Protein AF-A0A0F9AH04-F1 (afdb_monomer)

pLDDT: mean 91.29, std 9.92, range [40.44, 98.25]

Nearest PDB structures (foldseek):
  9in6-assembly1_Q  TM=4.263E-01  e=1.381E-02  Vibrio cholerae
  4f7d-assembly1_A  TM=3.937E-01  e=5.053E-01  Burkholderia thailandensis E264
  4b4d-assembly1_A-2  TM=3.552E-01  e=9.629E-01  Xanthomonas citri pv. citri str. 306
  5thx-assembly1_A  TM=3.634E-01  e=1.739E+00  Neisseria gonorrhoeae MIA_2011_03-10

Mean predicted aligned error: 5.16 Å

Foldseek 3Di:
DPPPDDLEDEDEDCVVVDDDPDDPDQFQRWYAYPVGDIDTQFDAAPDDDDPPFDKWFDDDDCQQFFFFFAAKDAWPDFKTKTFGAQDWDAKFQLAQWWKAKCDDPRHGPIFGFHIKHTGHHRGIIMTGTDPPDTDHHIGDGPGITMGGGHDTRYNMDGDPDDDDD

Sequence (165 aa):
MARRYPNRVYMDWPAPYETSREQRFPFGQVMELPNGSIYRYTRMGPTIGIGARLYQSEVPDAEFDTLVVATGAVAGDTQLIITNGTTAVTVNEFAEGQVVIETASGLGHVYPIKDNTIAASGAAITINLADGVTFQSVVTAGTHAATLTKNPWLDVIIAPAVATA

Organism: NCBI:txid412755

Structure (mmCIF, N/CA/C/O backbone):
data_AF-A0A0F9AH04-F1
#
_entry.id   AF-A0A0F9AH04-F1
#
loop_
_atom_site.group_PDB
_atom_site.id
_atom_site.type_symbol
_atom_site.label_atom_id
_atom_site.label_alt_id
_atom_site.label_comp_id
_atom_site.label_asym_id
_atom_site.label_entity_id
_atom_site.label_seq_id
_atom_site.pdbx_PDB_ins_code
_atom_site.Cartn_x
_atom_site.Cartn_y
_atom_site.Cartn_z
_atom_site.occupancy
_atom_site.B_iso_or_equiv
_atom_site.auth_seq_id
_atom_site.auth_comp_id
_atom_site.auth_asym_id
_atom_site.auth_atom_id
_atom_site.pdbx_PDB_model_num
ATOM 1 N N . MET A 1 1 ? 9.223 -15.325 10.626 1.00 40.44 1 MET A N 1
ATOM 2 C CA . MET A 1 1 ? 10.248 -14.258 10.611 1.00 40.44 1 MET A CA 1
ATOM 3 C C . MET A 1 1 ? 9.982 -13.404 9.384 1.00 40.44 1 MET A C 1
ATOM 5 O O . MET A 1 1 ? 10.030 -13.951 8.289 1.00 40.44 1 MET A O 1
ATOM 9 N N . ALA A 1 2 ? 9.617 -12.130 9.547 1.00 48.62 2 ALA A N 1
ATOM 10 C CA . ALA A 1 2 ? 9.360 -11.240 8.416 1.00 48.62 2 ALA A CA 1
ATOM 11 C C . ALA A 1 2 ? 10.652 -11.087 7.599 1.00 48.62 2 ALA A C 1
ATOM 13 O O . ALA A 1 2 ? 11.666 -10.607 8.113 1.00 48.62 2 ALA A O 1
ATOM 14 N N . ARG A 1 3 ? 10.649 -11.560 6.348 1.00 49.81 3 ARG A N 1
ATOM 15 C CA . ARG A 1 3 ? 11.784 -11.432 5.429 1.00 49.81 3 ARG A CA 1
ATOM 16 C C . ARG A 1 3 ? 11.905 -9.958 5.047 1.00 49.81 3 ARG A C 1
ATOM 18 O O . ARG A 1 3 ? 11.297 -9.512 4.082 1.00 49.81 3 ARG A O 1
ATOM 25 N N . ARG A 1 4 ? 12.648 -9.182 5.839 1.00 55.88 4 ARG A N 1
ATOM 26 C CA . ARG A 1 4 ? 12.952 -7.784 5.526 1.00 55.88 4 ARG A CA 1
ATOM 27 C C . ARG A 1 4 ? 13.889 -7.775 4.322 1.00 55.88 4 ARG A C 1
ATOM 29 O O . ARG A 1 4 ? 15.068 -8.103 4.448 1.00 55.88 4 ARG A O 1
ATOM 36 N N . TYR A 1 5 ? 13.348 -7.465 3.150 1.00 60.56 5 TYR A N 1
ATOM 37 C CA . TYR A 1 5 ? 14.166 -7.204 1.975 1.00 60.56 5 TYR A CA 1
ATOM 38 C C . TYR A 1 5 ? 15.072 -5.997 2.272 1.00 60.56 5 TYR A C 1
ATOM 40 O O . TYR A 1 5 ? 14.638 -5.063 2.958 1.00 60.56 5 TYR A O 1
ATOM 48 N N . PRO A 1 6 ? 16.347 -6.014 1.846 1.00 73.81 6 PRO A N 1
ATOM 49 C CA . PRO A 1 6 ? 17.205 -4.845 1.993 1.00 73.81 6 PRO A CA 1
ATOM 50 C C . PRO A 1 6 ? 16.545 -3.674 1.268 1.00 73.81 6 PRO A C 1
ATOM 52 O O . PRO A 1 6 ? 16.007 -3.869 0.191 1.00 73.81 6 PRO A O 1
ATOM 55 N N . ASN A 1 7 ? 16.607 -2.454 1.808 1.00 74.88 7 ASN A N 1
ATOM 56 C CA . ASN A 1 7 ? 15.963 -1.282 1.190 1.00 74.88 7 ASN A CA 1
ATOM 57 C C . ASN A 1 7 ? 16.448 -1.013 -0.255 1.00 74.88 7 ASN A C 1
ATOM 59 O O . ASN A 1 7 ? 15.772 -0.350 -1.038 1.00 74.88 7 ASN A O 1
ATOM 63 N N . ARG A 1 8 ? 17.619 -1.552 -0.622 1.00 89.06 8 ARG A N 1
ATOM 64 C CA . ARG A 1 8 ? 18.209 -1.478 -1.957 1.00 89.06 8 ARG A CA 1
ATOM 65 C C . ARG A 1 8 ? 18.753 -2.838 -2.394 1.00 89.06 8 ARG A C 1
ATOM 67 O O . ARG A 1 8 ? 19.404 -3.520 -1.606 1.00 89.06 8 ARG A O 1
ATOM 74 N N . VAL A 1 9 ? 18.508 -3.200 -3.649 1.00 91.44 9 VAL A N 1
ATOM 75 C CA . VAL A 1 9 ? 19.072 -4.381 -4.310 1.00 91.44 9 VAL A CA 1
ATOM 76 C C . VAL A 1 9 ? 19.997 -3.922 -5.434 1.00 91.44 9 VAL A C 1
ATOM 78 O O . VAL A 1 9 ? 19.667 -3.002 -6.175 1.00 91.44 9 VAL A O 1
ATOM 81 N N . TYR A 1 10 ? 21.153 -4.561 -5.559 1.00 92.75 10 TYR A N 1
ATOM 82 C CA . TYR A 1 10 ? 22.090 -4.317 -6.652 1.00 92.75 10 TYR A CA 1
ATOM 83 C C . TYR A 1 10 ? 21.886 -5.384 -7.724 1.00 92.75 10 TYR A C 1
ATOM 85 O O . TYR A 1 10 ? 21.878 -6.573 -7.401 1.00 92.75 10 TYR A O 1
ATOM 93 N N . MET A 1 11 ? 21.683 -4.971 -8.975 1.00 92.12 11 MET A N 1
ATOM 94 C CA . MET A 1 11 ? 21.435 -5.884 -10.097 1.00 92.12 11 MET A CA 1
ATOM 95 C C . MET A 1 11 ? 22.205 -5.462 -11.349 1.00 92.12 11 MET A C 1
ATOM 97 O O . MET A 1 11 ? 22.767 -4.372 -11.402 1.00 92.12 11 MET A O 1
ATOM 101 N N . ASP A 1 12 ? 22.230 -6.343 -12.348 1.00 92.56 12 ASP A N 1
ATOM 102 C CA . ASP A 1 12 ? 22.876 -6.106 -13.639 1.00 92.56 12 ASP A CA 1
ATOM 103 C C . ASP A 1 12 ? 21.875 -5.603 -14.701 1.00 92.56 12 ASP A C 1
ATOM 105 O O . ASP A 1 12 ? 20.657 -5.606 -14.507 1.00 92.56 12 ASP A O 1
ATOM 109 N N . TRP A 1 13 ? 22.395 -5.182 -15.850 1.00 87.12 13 TRP A N 1
ATOM 110 C CA . TRP A 1 13 ? 21.702 -4.436 -16.898 1.00 87.12 13 TRP A CA 1
ATOM 111 C C . TRP A 1 13 ? 20.385 -4.983 -17.471 1.00 87.12 13 TRP A C 1
ATOM 113 O O . TRP A 1 13 ? 19.574 -4.143 -17.865 1.00 87.12 13 TRP A O 1
ATOM 123 N N . PRO A 1 14 ? 20.099 -6.297 -17.568 1.00 92.75 14 PRO A N 1
ATOM 124 C CA . PRO A 1 14 ? 18.805 -6.724 -18.102 1.00 92.75 14 PRO A CA 1
ATOM 125 C C . PRO A 1 14 ? 17.660 -6.559 -17.091 1.00 92.75 14 PRO A C 1
ATOM 127 O O . PRO A 1 14 ? 16.507 -6.433 -17.500 1.00 92.75 14 PRO A O 1
ATOM 130 N N . ALA A 1 15 ? 17.965 -6.511 -15.790 1.00 91.25 15 ALA A N 1
ATOM 131 C CA . ALA A 1 15 ? 16.967 -6.589 -14.725 1.00 91.25 15 ALA A CA 1
ATOM 132 C C . ALA A 1 15 ? 15.870 -5.501 -14.766 1.00 91.25 15 ALA A C 1
ATOM 134 O O . ALA A 1 15 ? 14.706 -5.847 -14.562 1.00 91.25 15 ALA A O 1
ATOM 135 N N . PRO A 1 16 ? 16.155 -4.214 -15.068 1.00 90.44 16 PRO A N 1
ATOM 136 C CA . PRO A 1 16 ? 15.116 -3.179 -15.131 1.00 90.44 16 PRO A CA 1
ATOM 137 C C . PRO A 1 16 ? 14.096 -3.357 -16.254 1.00 90.44 16 PRO A C 1
ATOM 139 O O . PRO A 1 16 ? 13.050 -2.714 -16.224 1.00 90.44 16 PRO A O 1
ATOM 142 N N . TYR A 1 17 ? 14.401 -4.184 -17.254 1.00 89.94 17 TYR A N 1
ATOM 143 C CA . TYR A 1 17 ? 13.540 -4.405 -18.416 1.00 89.94 17 TYR A CA 1
ATOM 144 C C . TYR A 1 17 ? 12.684 -5.668 -18.280 1.00 89.94 17 TYR A C 1
ATOM 146 O O . TYR A 1 17 ? 11.891 -5.982 -19.169 1.00 89.94 17 TYR A O 1
ATOM 154 N N . GLU A 1 18 ? 12.828 -6.399 -17.175 1.00 91.25 18 GLU A N 1
ATOM 155 C CA . GLU A 1 18 ? 11.995 -7.554 -16.882 1.00 91.25 18 GLU A CA 1
ATOM 156 C C . GLU A 1 18 ? 10.606 -7.128 -16.402 1.00 91.25 18 GLU A C 1
ATOM 158 O O . GLU A 1 18 ? 10.442 -6.207 -15.604 1.00 91.25 18 GLU A O 1
ATOM 163 N N . THR A 1 19 ? 9.588 -7.862 -16.849 1.00 90.56 19 THR A N 1
ATOM 164 C CA . THR A 1 19 ? 8.220 -7.741 -16.341 1.00 90.56 19 THR A CA 1
ATOM 165 C C . THR A 1 19 ? 7.746 -9.096 -15.835 1.00 90.56 19 THR A C 1
ATOM 167 O O . THR A 1 19 ? 8.136 -10.148 -16.347 1.00 90.56 19 THR A O 1
ATOM 170 N N . SER A 1 20 ? 6.917 -9.091 -14.796 1.00 89.81 20 SER A N 1
ATOM 171 C CA . SER A 1 20 ? 6.352 -10.306 -14.213 1.00 89.81 20 SER A CA 1
ATOM 172 C C . SER A 1 20 ? 4.866 -10.128 -13.927 1.00 89.81 20 SER A C 1
ATOM 174 O O . SER A 1 20 ? 4.396 -9.022 -13.676 1.00 89.81 20 SER A O 1
ATOM 176 N N . ARG A 1 21 ? 4.117 -11.235 -13.974 1.00 88.31 21 ARG A N 1
ATOM 177 C CA . ARG A 1 21 ? 2.706 -11.264 -13.546 1.00 88.31 21 ARG A CA 1
ATOM 178 C C . ARG A 1 21 ? 2.573 -11.367 -12.030 1.00 88.31 21 ARG A C 1
ATOM 180 O O . ARG A 1 21 ? 1.580 -10.931 -11.465 1.00 88.31 21 ARG A O 1
ATOM 187 N N . GLU A 1 22 ? 3.579 -11.957 -11.399 1.00 90.69 22 GLU A N 1
ATOM 188 C CA . GLU A 1 22 ? 3.667 -12.136 -9.958 1.00 90.69 22 GLU A CA 1
ATOM 189 C C . GLU A 1 22 ? 4.594 -11.095 -9.348 1.00 90.69 22 GLU A C 1
ATOM 191 O O . GLU A 1 22 ? 5.602 -10.704 -9.951 1.00 90.69 22 GLU A O 1
ATOM 196 N N . GLN A 1 23 ? 4.259 -10.684 -8.132 1.00 91.31 23 GLN A N 1
ATOM 197 C CA . GLN A 1 23 ? 5.066 -9.757 -7.367 1.00 91.31 23 GLN A CA 1
ATOM 198 C C . GLN A 1 23 ? 6.372 -10.437 -6.932 1.00 91.31 23 GLN A C 1
ATOM 200 O O . GLN A 1 23 ? 6.355 -11.451 -6.237 1.00 91.31 23 GLN A O 1
ATOM 205 N N . ARG A 1 24 ? 7.517 -9.880 -7.339 1.00 90.75 24 ARG A N 1
ATOM 206 C CA . ARG A 1 24 ? 8.851 -10.413 -6.996 1.00 90.75 24 ARG A CA 1
ATOM 207 C C . ARG A 1 24 ? 9.514 -9.680 -5.833 1.00 90.75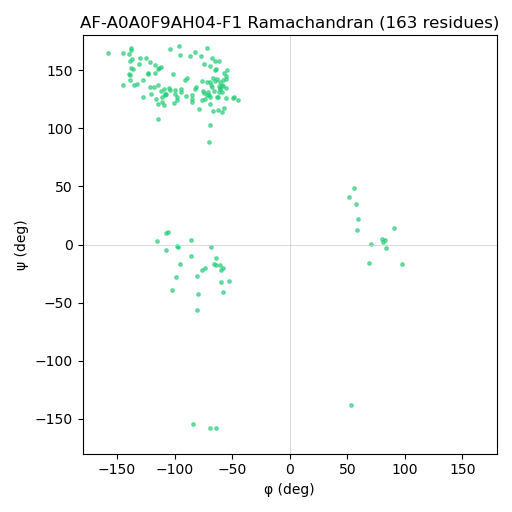 24 ARG A C 1
ATOM 209 O O . ARG A 1 24 ? 10.328 -10.266 -5.122 1.00 90.75 24 ARG A O 1
ATOM 216 N N . PHE A 1 25 ? 9.169 -8.410 -5.653 1.00 91.62 25 PHE A N 1
ATOM 217 C CA . PHE A 1 25 ? 9.733 -7.527 -4.639 1.00 91.62 25 PHE A CA 1
ATOM 218 C C . PHE A 1 25 ? 8.626 -6.671 -4.013 1.00 91.62 25 PHE A C 1
ATOM 220 O O . PHE A 1 25 ? 7.590 -6.472 -4.650 1.00 91.62 25 PHE A O 1
ATOM 227 N N . PRO A 1 26 ? 8.832 -6.135 -2.800 1.00 91.88 26 PRO A N 1
ATOM 228 C CA . PRO A 1 26 ? 7.952 -5.107 -2.257 1.00 91.88 26 PRO A CA 1
ATOM 229 C C . PRO A 1 26 ? 7.834 -3.911 -3.210 1.00 91.88 26 PRO A C 1
ATOM 231 O O . PRO A 1 26 ? 8.798 -3.535 -3.887 1.00 91.88 26 PRO A O 1
ATOM 234 N N . PHE A 1 27 ? 6.662 -3.300 -3.270 1.00 93.25 27 PHE A N 1
ATOM 235 C CA . PHE A 1 27 ? 6.419 -2.086 -4.030 1.00 93.25 27 PHE A CA 1
ATOM 236 C C . PHE A 1 27 ? 7.292 -0.941 -3.507 1.00 93.25 27 PHE A C 1
ATOM 238 O O . PHE A 1 27 ? 7.404 -0.684 -2.309 1.00 93.25 27 PHE A O 1
ATOM 245 N N . GLY A 1 28 ? 7.965 -0.257 -4.430 1.00 92.94 28 GLY A N 1
ATOM 246 C CA . GLY A 1 28 ? 8.913 0.809 -4.119 1.00 92.94 28 GLY A CA 1
ATOM 247 C C . GLY A 1 28 ? 10.324 0.342 -3.770 1.00 92.94 28 GLY A C 1
ATOM 248 O O . GLY A 1 28 ? 11.195 1.204 -3.603 1.00 92.94 28 GLY A O 1
ATOM 249 N N . GLN A 1 29 ? 10.575 -0.975 -3.711 1.00 93.56 29 GLN A N 1
ATOM 250 C CA . GLN A 1 29 ? 11.905 -1.557 -3.522 1.00 93.56 29 GLN A CA 1
ATOM 251 C C . GLN A 1 29 ? 12.904 -0.929 -4.499 1.00 93.56 29 GLN A C 1
ATOM 253 O O . GLN A 1 29 ? 12.677 -0.926 -5.710 1.00 93.56 29 GLN A O 1
ATOM 258 N N . VAL A 1 30 ? 14.012 -0.401 -3.972 1.00 95.06 30 VAL A N 1
ATOM 259 C CA . VAL A 1 30 ? 15.020 0.278 -4.790 1.00 95.06 30 VAL A CA 1
ATOM 260 C C . VAL A 1 30 ? 15.940 -0.747 -5.439 1.00 95.06 30 VAL A C 1
ATOM 262 O O . VAL A 1 30 ? 16.424 -1.658 -4.764 1.00 95.06 30 VAL A O 1
ATOM 265 N N . MET A 1 31 ? 16.220 -0.556 -6.723 1.00 94.62 31 MET A N 1
ATOM 266 C CA . MET A 1 31 ? 17.259 -1.256 -7.466 1.00 94.62 31 MET A CA 1
ATOM 267 C C . MET A 1 31 ? 18.304 -0.255 -7.962 1.00 94.62 31 MET A C 1
ATOM 269 O O . MET A 1 31 ? 17.945 0.800 -8.480 1.00 94.62 31 MET A O 1
ATOM 273 N N . GLU A 1 32 ? 19.583 -0.584 -7.814 1.00 95.62 32 GLU A N 1
ATOM 274 C CA . GLU A 1 32 ? 20.704 0.203 -8.335 1.00 95.62 32 GLU A CA 1
ATOM 275 C C . GLU A 1 32 ? 21.553 -0.639 -9.295 1.00 95.62 32 GLU A C 1
ATOM 277 O O . GLU A 1 32 ? 21.855 -1.802 -9.015 1.00 95.62 32 GLU A O 1
ATOM 282 N N . LEU A 1 33 ? 21.923 -0.038 -10.427 1.00 94.75 33 LEU A N 1
ATOM 283 C CA . LEU A 1 33 ? 22.814 -0.624 -11.430 1.00 94.75 33 LEU A CA 1
ATOM 284 C C . LEU A 1 33 ? 24.277 -0.180 -11.224 1.00 94.75 33 LEU A C 1
ATOM 286 O O . LEU A 1 33 ? 24.515 0.855 -10.599 1.00 94.75 33 LEU A O 1
ATOM 290 N N . PRO A 1 34 ? 25.274 -0.869 -11.821 1.00 93.56 34 PRO A N 1
ATOM 291 C CA . PRO A 1 34 ? 26.691 -0.499 -11.699 1.00 93.56 34 PRO A CA 1
ATOM 292 C C . PRO A 1 34 ? 27.036 0.909 -12.203 1.00 93.56 34 PRO A C 1
ATOM 294 O O . PRO A 1 34 ? 28.047 1.478 -11.806 1.00 93.56 34 PRO A O 1
ATOM 297 N N . ASN A 1 35 ? 26.207 1.482 -13.081 1.00 93.00 35 ASN A N 1
ATOM 298 C CA . ASN A 1 35 ? 26.358 2.852 -13.574 1.00 93.00 35 ASN A CA 1
ATOM 299 C C . ASN A 1 35 ? 25.706 3.912 -12.657 1.00 93.00 35 ASN A C 1
ATOM 301 O O . ASN A 1 35 ? 25.643 5.078 -13.040 1.00 93.00 35 ASN A O 1
ATOM 305 N N . GLY A 1 36 ? 25.164 3.512 -11.502 1.00 92.56 36 GLY A N 1
ATOM 306 C CA . GLY A 1 36 ? 24.469 4.383 -10.550 1.00 92.56 36 GLY A CA 1
ATOM 307 C C . GLY A 1 36 ? 23.013 4.705 -10.904 1.00 92.56 36 GLY A C 1
ATOM 308 O O . GLY A 1 36 ? 22.381 5.498 -10.208 1.00 92.56 36 GLY A O 1
ATOM 309 N N . SER A 1 37 ? 22.448 4.120 -11.968 1.00 94.00 37 SER A N 1
ATOM 310 C CA . SER A 1 37 ? 21.025 4.307 -12.286 1.00 94.00 37 SER A CA 1
ATOM 311 C C . SER A 1 37 ? 20.142 3.642 -11.235 1.00 94.00 37 SER A C 1
ATOM 313 O O . SER A 1 37 ? 20.393 2.503 -10.836 1.00 94.00 37 SER A O 1
ATOM 315 N N . ILE A 1 38 ? 19.097 4.354 -10.808 1.00 95.06 38 ILE A N 1
ATOM 316 C CA . ILE A 1 38 ? 18.173 3.912 -9.763 1.00 95.06 38 ILE A CA 1
ATOM 317 C C . ILE A 1 38 ? 16.799 3.639 -10.367 1.00 95.06 38 ILE A C 1
ATOM 319 O O . ILE A 1 38 ? 16.228 4.479 -11.058 1.00 95.06 38 ILE A O 1
ATOM 323 N N . TYR A 1 39 ? 16.247 2.483 -10.024 1.00 94.25 39 TYR A N 1
ATOM 324 C CA . TYR A 1 39 ? 14.910 2.044 -10.394 1.00 94.25 39 TYR A CA 1
ATOM 325 C C . TYR A 1 39 ? 14.123 1.680 -9.138 1.00 94.25 39 TYR A C 1
ATOM 327 O O . TYR A 1 39 ? 14.696 1.417 -8.076 1.00 94.25 39 TYR A O 1
ATOM 335 N N . ARG A 1 40 ? 12.796 1.651 -9.254 1.00 93.75 40 ARG A N 1
ATOM 336 C CA . ARG A 1 40 ? 11.907 1.157 -8.201 1.00 93.75 40 ARG A CA 1
ATOM 337 C C . ARG A 1 40 ? 10.970 0.111 -8.766 1.00 93.75 40 ARG A C 1
ATOM 339 O O . ARG A 1 40 ? 10.513 0.249 -9.895 1.00 93.75 40 ARG A O 1
ATOM 346 N N . TYR A 1 41 ? 10.709 -0.926 -7.980 1.00 94.19 41 TYR A N 1
ATOM 347 C CA . TYR A 1 41 ? 9.763 -1.967 -8.355 1.00 94.19 41 TYR A CA 1
ATOM 348 C C . TYR A 1 41 ? 8.327 -1.444 -8.248 1.00 94.19 41 TYR A C 1
ATOM 350 O O . TYR A 1 41 ? 7.935 -0.932 -7.198 1.00 94.19 41 TYR A O 1
ATOM 358 N N . THR A 1 42 ? 7.556 -1.550 -9.328 1.00 94.69 42 THR A N 1
ATOM 359 C CA . THR A 1 42 ? 6.199 -0.996 -9.429 1.00 94.69 42 THR A CA 1
ATOM 360 C C . THR A 1 42 ? 5.242 -1.981 -10.093 1.00 94.69 42 THR A C 1
ATOM 362 O O . THR A 1 42 ? 5.665 -2.889 -10.813 1.00 94.69 42 THR A O 1
ATOM 365 N N . ARG A 1 43 ? 3.937 -1.786 -9.876 1.00 93.94 43 ARG A N 1
ATOM 366 C CA . ARG A 1 43 ? 2.879 -2.414 -10.679 1.00 93.94 43 ARG A CA 1
ATOM 367 C C . ARG A 1 43 ? 2.240 -1.359 -11.565 1.00 93.94 43 ARG A C 1
ATOM 369 O O . A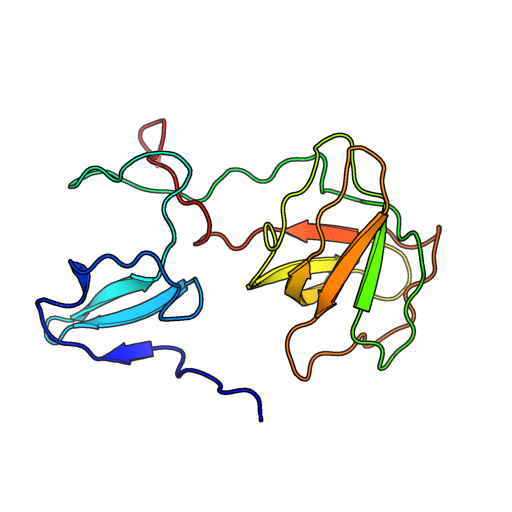RG A 1 43 ? 1.831 -0.316 -11.066 1.00 93.94 43 ARG A O 1
ATOM 376 N N . MET A 1 44 ? 2.131 -1.645 -12.857 1.00 93.44 44 MET A N 1
ATOM 377 C CA . MET A 1 44 ? 1.328 -0.831 -13.766 1.00 93.44 44 MET A CA 1
ATOM 378 C C . MET A 1 44 ? -0.151 -0.912 -13.391 1.00 93.44 44 MET A C 1
ATOM 380 O O . MET A 1 44 ? -0.631 -1.994 -13.058 1.00 93.44 44 MET A O 1
ATOM 384 N N . GLY A 1 45 ? -0.860 0.215 -13.489 1.00 89.94 45 GLY A N 1
ATOM 385 C CA . GLY A 1 45 ? -2.3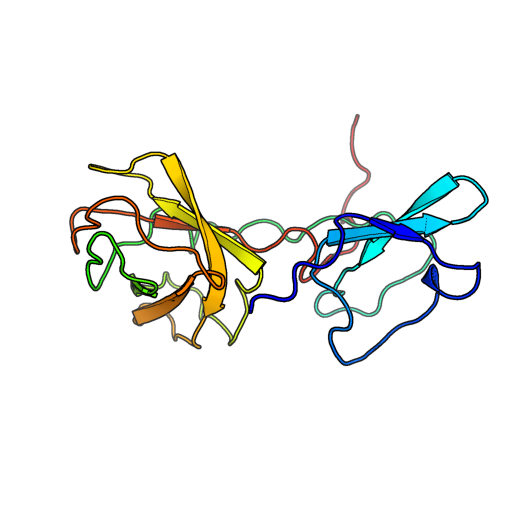19 0.242 -13.409 1.00 89.94 45 GLY A CA 1
ATOM 386 C C . GLY A 1 45 ? -2.989 -0.513 -14.576 1.00 89.94 45 GLY A C 1
ATOM 387 O O . GLY A 1 45 ? -2.370 -1.353 -15.231 1.00 89.94 45 GLY A O 1
ATOM 388 N N . PRO A 1 46 ? -4.254 -0.216 -14.911 1.00 85.50 46 PRO A N 1
ATOM 389 C CA . PRO A 1 46 ? -5.038 -1.021 -15.858 1.00 85.50 46 PRO A CA 1
ATOM 390 C C . PRO A 1 46 ? -4.554 -0.964 -17.321 1.00 85.50 46 PRO A C 1
ATOM 392 O O . PRO A 1 46 ? -5.131 -1.622 -18.187 1.00 85.50 46 PRO A O 1
ATOM 395 N N . THR A 1 47 ? -3.520 -0.177 -17.628 1.00 86.06 47 THR A N 1
ATOM 396 C CA . THR A 1 47 ? -3.005 0.035 -18.985 1.00 86.06 47 THR A CA 1
ATOM 397 C C . THR A 1 47 ? -1.618 -0.571 -19.178 1.00 86.06 47 THR A C 1
ATOM 399 O O . THR A 1 47 ? -0.822 -0.708 -18.250 1.00 86.06 47 THR A O 1
ATOM 402 N N . ILE A 1 48 ? -1.308 -0.931 -20.426 1.00 86.38 48 ILE A N 1
ATOM 403 C CA . ILE A 1 48 ? 0.034 -1.384 -20.798 1.00 86.38 48 ILE A CA 1
ATOM 404 C C . ILE A 1 48 ? 0.990 -0.191 -20.730 1.00 86.38 48 ILE A C 1
ATOM 406 O O . ILE A 1 48 ? 0.736 0.855 -21.330 1.00 86.38 48 ILE A O 1
ATOM 410 N N . GLY A 1 49 ? 2.108 -0.370 -20.025 1.00 85.44 49 GLY A N 1
ATOM 411 C CA . GLY A 1 49 ? 3.171 0.625 -19.959 1.00 85.44 49 GLY A CA 1
ATOM 412 C C . GLY A 1 49 ? 3.772 0.917 -21.338 1.00 85.44 49 GLY A C 1
ATOM 413 O O . GLY A 1 49 ? 4.064 0.017 -22.123 1.00 85.44 49 GLY A O 1
ATOM 414 N N . ILE A 1 50 ? 3.982 2.198 -21.618 1.00 88.88 50 ILE A N 1
ATOM 415 C CA . ILE A 1 50 ? 4.659 2.717 -22.806 1.00 88.88 50 ILE A CA 1
ATOM 416 C C . ILE A 1 50 ? 6.031 3.261 -22.392 1.00 88.88 50 ILE A C 1
ATOM 418 O O . ILE A 1 50 ? 6.141 4.073 -21.470 1.00 88.88 50 ILE A O 1
ATOM 422 N N . GLY A 1 51 ? 7.089 2.827 -23.078 1.00 87.94 51 GLY A N 1
ATOM 423 C CA . GLY A 1 51 ? 8.443 3.333 -22.845 1.00 87.94 51 GLY A CA 1
ATOM 424 C C . GLY A 1 51 ? 8.573 4.839 -23.117 1.00 87.94 51 GLY A C 1
ATOM 425 O O . GLY A 1 51 ? 7.786 5.419 -23.864 1.00 87.94 51 GLY A O 1
ATOM 426 N N . ALA A 1 52 ? 9.590 5.465 -22.516 1.00 88.19 52 ALA A N 1
ATOM 427 C CA . ALA A 1 52 ? 9.899 6.894 -22.672 1.00 88.19 52 ALA A CA 1
ATOM 428 C C . ALA A 1 52 ? 8.744 7.848 -22.289 1.00 88.19 52 ALA A C 1
ATOM 430 O O . ALA A 1 52 ? 8.558 8.905 -22.895 1.00 88.19 52 ALA A O 1
ATOM 431 N N . ARG A 1 53 ? 7.961 7.479 -21.270 1.00 89.69 53 ARG A N 1
ATOM 432 C CA . ARG A 1 53 ? 6.920 8.319 -20.663 1.00 89.69 53 ARG A CA 1
ATOM 433 C C . ARG A 1 53 ? 7.251 8.614 -19.206 1.00 89.69 53 ARG A C 1
ATOM 435 O O . ARG A 1 53 ? 7.951 7.839 -18.559 1.00 89.69 53 ARG A O 1
ATOM 442 N N . LEU A 1 54 ? 6.724 9.728 -18.705 1.00 91.19 54 LEU A N 1
ATOM 443 C CA . LEU A 1 54 ? 6.725 10.025 -17.278 1.00 91.19 54 LEU A CA 1
ATOM 444 C C . LEU A 1 54 ? 5.555 9.290 -16.619 1.00 91.19 54 LEU A C 1
ATOM 446 O O . LEU A 1 54 ? 4.436 9.322 -17.134 1.00 91.19 54 LEU A O 1
ATOM 450 N N . TYR A 1 55 ? 5.828 8.647 -15.491 1.00 92.75 55 TYR A N 1
ATOM 451 C CA . TYR A 1 55 ? 4.837 7.941 -14.686 1.00 92.75 55 TYR A CA 1
ATOM 452 C C . TYR A 1 55 ? 4.663 8.634 -13.342 1.00 92.75 55 TYR A C 1
ATOM 454 O O . TYR A 1 55 ? 5.596 9.254 -12.831 1.00 92.75 55 TYR A O 1
ATOM 462 N N . GLN A 1 56 ? 3.471 8.492 -12.776 1.00 93.25 56 GLN A N 1
ATOM 463 C CA . GLN A 1 56 ? 3.108 8.972 -11.449 1.00 93.25 56 GLN A CA 1
ATOM 464 C C . GLN A 1 56 ? 2.266 7.919 -10.720 1.00 93.25 56 GLN A C 1
ATOM 466 O O . GLN A 1 56 ? 1.786 6.963 -11.337 1.00 93.25 56 GLN A O 1
ATOM 471 N N . SER A 1 57 ? 2.084 8.099 -9.413 1.00 93.94 57 SER A N 1
ATOM 472 C CA . SER A 1 57 ? 1.107 7.313 -8.664 1.00 93.94 57 SER A CA 1
ATOM 473 C C . SER A 1 57 ? -0.310 7.623 -9.143 1.00 93.94 57 SER A C 1
ATOM 475 O O . SER A 1 57 ? -0.586 8.698 -9.685 1.00 93.94 57 SER A O 1
ATOM 477 N N . GLU A 1 58 ? -1.223 6.694 -8.895 1.00 91.19 58 GLU A N 1
ATOM 478 C CA . GLU A 1 58 ? -2.646 7.007 -8.908 1.00 91.19 58 GLU A CA 1
ATOM 479 C C . GLU A 1 58 ? -2.954 8.136 -7.905 1.00 91.19 58 GLU A C 1
ATOM 481 O O . GLU A 1 58 ? -2.263 8.300 -6.892 1.00 91.19 58 GLU A O 1
ATOM 486 N N . VAL A 1 59 ? -3.954 8.957 -8.229 1.00 90.38 59 VAL A N 1
ATOM 487 C CA . VAL A 1 59 ? -4.437 10.004 -7.323 1.00 90.38 59 VAL A CA 1
ATOM 488 C C . VAL A 1 59 ? -5.239 9.323 -6.210 1.00 90.38 59 VAL A C 1
ATOM 490 O O . VAL A 1 59 ? -6.100 8.510 -6.537 1.00 90.38 59 VAL A O 1
ATOM 493 N N . PRO A 1 60 ? -4.984 9.626 -4.923 1.00 91.38 60 PRO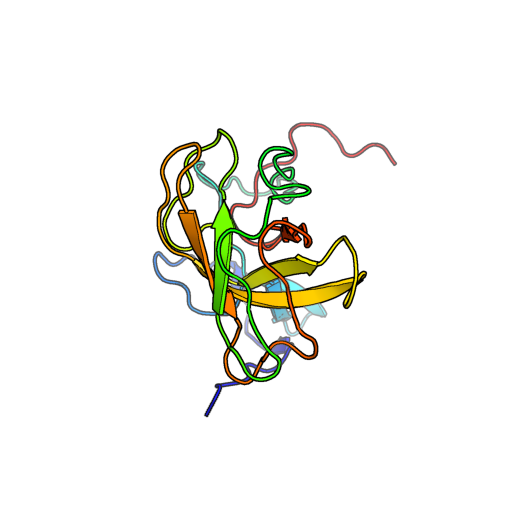 A N 1
ATOM 494 C CA . PRO A 1 60 ? -5.808 9.110 -3.834 1.00 91.38 60 PRO A CA 1
ATOM 495 C C . PRO A 1 60 ? -7.289 9.454 -4.041 1.00 91.38 60 PRO A C 1
ATOM 497 O O . PRO A 1 60 ? -7.617 10.588 -4.391 1.00 91.38 60 PRO A O 1
ATOM 500 N N . ASP A 1 61 ? -8.166 8.474 -3.836 1.00 91.81 61 ASP A N 1
ATOM 501 C CA . ASP A 1 61 ? -9.615 8.673 -3.874 1.00 91.81 61 ASP A CA 1
ATOM 502 C C . ASP A 1 61 ? -10.096 9.157 -2.499 1.00 91.81 61 ASP A C 1
ATOM 504 O O . ASP A 1 61 ? -9.845 8.509 -1.481 1.00 91.81 61 ASP A O 1
ATOM 508 N N . ALA A 1 62 ? -10.790 10.297 -2.487 1.00 93.81 62 ALA A N 1
ATOM 509 C CA . ALA A 1 62 ? -11.306 10.931 -1.276 1.00 93.81 62 ALA A CA 1
ATOM 510 C C . ALA A 1 62 ? -12.358 10.070 -0.554 1.00 93.81 62 ALA A C 1
ATOM 512 O O . ALA A 1 62 ? -12.624 10.280 0.626 1.00 93.81 62 ALA A O 1
ATOM 513 N N . GLU A 1 63 ? -12.938 9.074 -1.232 1.00 94.56 63 GLU A N 1
ATOM 514 C CA . GLU A 1 63 ? -13.832 8.090 -0.612 1.00 94.56 63 GLU A CA 1
ATOM 515 C C . GLU A 1 63 ? -13.137 7.216 0.442 1.00 94.56 63 GLU A C 1
ATOM 517 O O . GLU A 1 63 ? -13.823 6.514 1.183 1.00 94.56 63 GLU A O 1
ATOM 522 N N . PHE A 1 64 ? -11.803 7.249 0.528 1.00 95.88 64 PHE A N 1
ATOM 523 C CA . PHE A 1 64 ? -11.024 6.526 1.535 1.00 95.88 64 PHE A CA 1
ATOM 524 C C . PHE A 1 64 ? -10.409 7.422 2.615 1.00 95.88 64 PHE A C 1
ATOM 526 O O . PHE A 1 64 ? -9.615 6.938 3.433 1.00 95.88 64 PHE A O 1
ATOM 533 N N . ASP A 1 65 ? -10.807 8.694 2.643 1.00 96.00 65 ASP A N 1
ATOM 534 C CA . ASP A 1 65 ? -10.404 9.658 3.658 1.00 96.00 65 ASP A CA 1
ATOM 535 C C . ASP A 1 65 ? -11.393 9.659 4.835 1.00 96.00 65 ASP A C 1
ATOM 537 O O . ASP A 1 65 ? -12.609 9.545 4.661 1.00 96.00 65 ASP A O 1
ATOM 541 N N . THR A 1 66 ? -10.874 9.804 6.058 1.00 95.69 66 THR A N 1
ATOM 542 C CA . THR A 1 66 ? -11.665 9.990 7.289 1.00 95.69 66 THR A CA 1
ATOM 543 C C . THR A 1 66 ? -12.771 8.931 7.476 1.00 95.69 66 THR A C 1
ATOM 545 O O . THR A 1 66 ? -13.885 9.209 7.927 1.00 95.69 66 THR A O 1
ATOM 548 N N . LEU A 1 67 ? -12.466 7.670 7.163 1.00 96.69 67 LEU A N 1
ATOM 549 C CA . LEU A 1 67 ? -13.407 6.56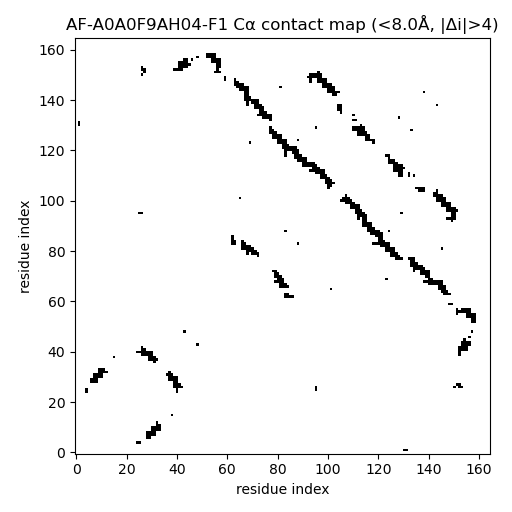1 7.279 1.00 96.69 67 LEU A CA 1
ATOM 550 C C . LEU A 1 67 ? -13.678 6.193 8.740 1.00 96.69 67 LEU A C 1
ATOM 552 O O . LEU A 1 67 ? -12.766 6.107 9.564 1.00 96.69 67 LEU A O 1
ATOM 556 N N . VAL A 1 68 ? -14.935 5.890 9.064 1.00 96.50 68 VAL A N 1
ATOM 557 C CA . VAL A 1 68 ? -15.334 5.511 10.427 1.00 96.50 68 VAL A CA 1
ATOM 558 C C . VAL A 1 68 ? -14.821 4.116 10.771 1.00 96.50 68 VAL A C 1
ATOM 560 O O . VAL A 1 68 ? -15.106 3.138 10.073 1.00 96.50 68 VAL A O 1
ATOM 563 N N . VAL A 1 69 ? -14.141 3.993 11.913 1.00 97.06 69 VAL A N 1
ATOM 564 C CA . VAL A 1 69 ? -13.761 2.689 12.467 1.00 97.06 69 VAL A CA 1
ATOM 565 C C . VAL A 1 69 ? -15.020 1.923 12.883 1.00 97.06 69 VAL A C 1
ATOM 567 O O . VAL A 1 69 ? -15.734 2.333 13.801 1.00 97.06 69 VAL A O 1
ATOM 570 N N . ALA A 1 70 ? -15.284 0.800 12.212 1.00 96.62 70 ALA A N 1
ATOM 571 C CA . ALA A 1 70 ? -16.460 -0.039 12.432 1.00 96.62 70 ALA A CA 1
ATOM 572 C C . ALA A 1 70 ? -16.287 -0.952 13.651 1.00 96.62 70 ALA A C 1
ATOM 574 O O . ALA A 1 70 ? -17.202 -1.116 14.453 1.00 96.62 70 ALA A O 1
ATOM 575 N N . THR A 1 71 ? -15.102 -1.549 13.798 1.00 96.56 71 THR A N 1
ATOM 576 C CA . THR A 1 71 ? -14.723 -2.345 14.973 1.00 96.56 71 THR A CA 1
ATOM 577 C C . THR A 1 71 ? -13.409 -1.815 15.509 1.00 96.56 71 THR A C 1
ATOM 579 O O . THR A 1 71 ? -12.446 -1.663 14.760 1.00 96.56 71 THR A O 1
ATOM 582 N N . GLY A 1 72 ? -13.396 -1.501 16.803 1.00 91.88 72 GLY A N 1
ATOM 583 C CA . GLY A 1 72 ? -12.216 -0.966 17.460 1.00 91.88 72 GLY A CA 1
ATOM 584 C C . GLY A 1 72 ? -11.094 -1.996 17.550 1.00 91.88 72 GLY A C 1
ATOM 585 O O . GLY A 1 72 ? -11.338 -3.198 17.472 1.00 91.88 72 GLY A O 1
ATOM 586 N N . ALA A 1 73 ? -9.883 -1.501 17.757 1.00 95.00 73 ALA A N 1
ATOM 587 C CA . ALA A 1 73 ? -8.693 -2.290 18.029 1.00 95.00 73 ALA A CA 1
ATOM 588 C C . ALA 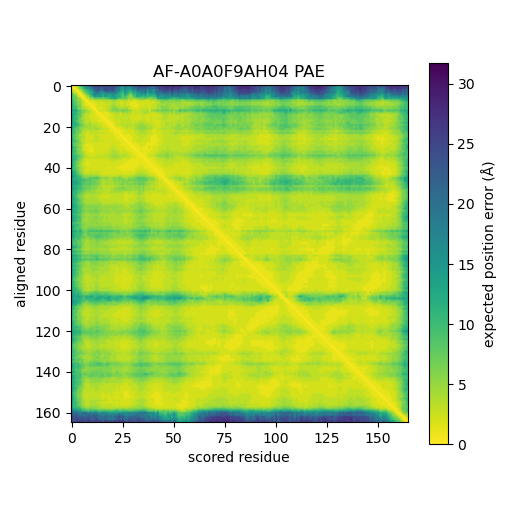A 1 73 ? -8.085 -1.827 19.356 1.00 95.00 73 ALA A C 1
ATOM 590 O O . ALA A 1 73 ? -8.173 -0.651 19.720 1.00 95.00 73 ALA A O 1
ATOM 591 N N . VAL A 1 74 ? -7.463 -2.734 20.096 1.00 94.44 74 VAL A N 1
ATOM 592 C CA . VAL A 1 74 ? -6.681 -2.392 21.287 1.00 94.44 74 VAL A CA 1
ATOM 593 C C . VAL A 1 74 ? -5.188 -2.471 20.988 1.00 94.44 74 VAL A C 1
ATOM 595 O O . VAL A 1 74 ? -4.757 -2.973 19.949 1.00 94.44 74 VAL A O 1
ATOM 598 N N . ALA A 1 75 ? -4.368 -1.960 21.906 1.00 93.62 75 ALA A N 1
ATOM 599 C CA . ALA A 1 75 ? -2.924 -2.076 21.766 1.00 93.62 75 ALA A CA 1
ATOM 600 C C . ALA A 1 75 ? -2.508 -3.557 21.692 1.00 93.62 75 ALA A C 1
ATOM 602 O O . ALA A 1 75 ? -2.924 -4.364 22.523 1.00 93.62 75 ALA A O 1
ATOM 603 N N . GLY A 1 76 ? -1.675 -3.900 20.709 1.00 95.38 76 GLY A N 1
ATOM 604 C CA . GLY A 1 76 ? -1.277 -5.284 20.432 1.00 95.38 76 GLY A CA 1
ATOM 605 C C . GLY A 1 76 ? -2.074 -5.973 19.321 1.00 95.38 76 GLY A C 1
ATOM 606 O O . GLY A 1 76 ? -1.576 -6.955 18.770 1.00 95.38 76 GLY A O 1
ATOM 607 N N . ASP A 1 77 ? -3.236 -5.444 18.927 1.00 97.06 77 ASP A N 1
ATOM 608 C CA . ASP A 1 77 ? -3.983 -5.980 17.788 1.00 97.06 77 ASP A CA 1
ATOM 609 C C . ASP A 1 77 ? -3.256 -5.706 16.465 1.00 97.06 77 ASP A C 1
ATOM 611 O O . ASP A 1 77 ? -2.488 -4.749 16.322 1.00 97.06 77 ASP A O 1
ATOM 615 N N . THR A 1 78 ? -3.516 -6.565 15.482 1.00 97.25 78 THR A N 1
ATOM 616 C CA . THR A 1 78 ? -2.887 -6.544 14.147 1.00 97.25 78 THR A CA 1
ATOM 617 C C . THR A 1 78 ? -3.882 -6.243 13.029 1.00 97.25 78 THR A C 1
ATOM 619 O O . THR A 1 78 ? -3.516 -6.261 11.856 1.00 97.25 78 THR A O 1
ATOM 622 N N . GLN A 1 79 ? -5.139 -5.975 13.377 1.00 97.19 79 GLN A N 1
ATOM 623 C CA . GLN A 1 79 ? -6.230 -5.807 12.430 1.00 97.19 79 GLN A CA 1
ATOM 624 C C . GLN A 1 79 ? -7.131 -4.647 12.848 1.00 97.19 79 GLN A C 1
ATOM 626 O O . GLN A 1 79 ? -7.344 -4.418 14.036 1.00 97.19 79 GLN A O 1
ATOM 631 N N . LEU A 1 80 ? -7.674 -3.944 11.857 1.00 96.81 80 LEU A N 1
ATOM 632 C CA . LEU A 1 80 ? -8.688 -2.910 12.029 1.00 96.81 80 LEU A CA 1
ATOM 633 C C . LEU A 1 80 ? -9.813 -3.132 11.024 1.00 96.81 80 LEU A C 1
ATOM 635 O O . LEU A 1 80 ? -9.555 -3.449 9.862 1.00 96.81 80 LEU A O 1
ATOM 639 N N . ILE A 1 81 ? -11.059 -2.960 11.464 1.00 97.75 81 ILE A N 1
ATOM 640 C CA . ILE A 1 81 ? -12.223 -3.032 10.579 1.00 97.75 81 ILE A CA 1
ATOM 641 C C . ILE A 1 81 ? -12.811 -1.635 10.452 1.00 97.75 81 ILE A C 1
ATOM 643 O O . ILE A 1 81 ? -13.188 -1.007 11.445 1.00 97.75 81 ILE A O 1
AT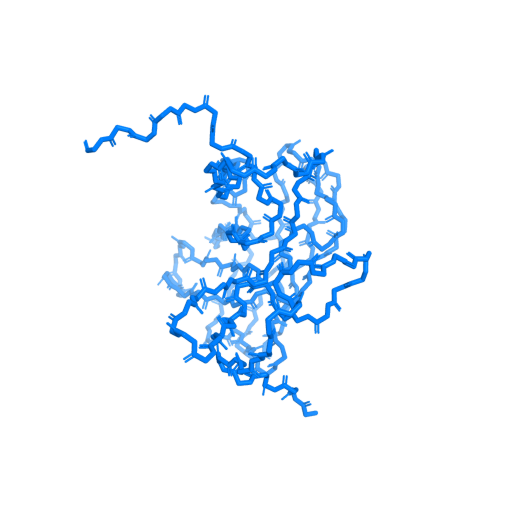OM 647 N N . ILE A 1 82 ? -12.896 -1.161 9.218 1.00 97.06 82 ILE A N 1
ATOM 648 C CA . ILE A 1 82 ? -13.327 0.187 8.859 1.00 97.06 82 ILE A CA 1
ATOM 649 C C . ILE A 1 82 ? -14.607 0.079 8.026 1.00 97.06 82 ILE A C 1
ATOM 651 O O . ILE A 1 82 ? -14.806 -0.899 7.307 1.00 97.06 82 ILE A O 1
ATOM 655 N N . THR A 1 83 ? -15.499 1.061 8.137 1.00 97.19 83 THR A N 1
ATOM 656 C CA . THR A 1 83 ? -16.638 1.184 7.218 1.00 97.19 83 THR A CA 1
ATOM 657 C C . THR A 1 83 ? -16.134 1.810 5.927 1.00 97.19 83 THR A C 1
ATOM 659 O O . THR A 1 83 ? -15.652 2.937 5.951 1.00 97.19 83 THR A O 1
ATOM 662 N N . ASN A 1 84 ? -16.214 1.074 4.822 1.00 95.25 84 ASN A N 1
ATOM 663 C CA . ASN A 1 84 ? -15.798 1.547 3.510 1.00 95.25 84 ASN A CA 1
ATOM 664 C C . ASN A 1 84 ? -16.664 2.729 3.036 1.00 95.25 84 ASN A C 1
ATOM 666 O O . ASN A 1 84 ? -17.846 2.803 3.384 1.00 95.25 84 ASN A O 1
ATOM 670 N N . GLY A 1 85 ? -16.089 3.606 2.212 1.00 94.06 85 GLY A N 1
ATOM 671 C CA . GLY A 1 85 ? -16.810 4.671 1.514 1.00 94.06 85 GLY A CA 1
ATOM 672 C C . GLY A 1 85 ? -17.746 4.131 0.428 1.00 94.06 85 GLY A C 1
ATOM 673 O O . GLY A 1 85 ? -18.170 2.971 0.451 1.00 94.06 85 GLY A O 1
ATOM 674 N N . THR A 1 86 ? -18.091 4.964 -0.552 1.00 94.19 86 THR A N 1
ATOM 675 C CA . THR A 1 86 ? -19.024 4.573 -1.624 1.00 94.19 86 THR A CA 1
ATOM 676 C C . THR A 1 86 ? -18.354 3.859 -2.804 1.00 94.19 86 THR A C 1
ATOM 678 O O . THR A 1 86 ? -19.035 3.242 -3.627 1.00 94.19 86 THR A O 1
ATOM 681 N N . THR A 1 87 ? -17.021 3.846 -2.853 1.00 94.62 87 THR A N 1
ATOM 682 C CA . THR A 1 87 ? -16.240 3.080 -3.835 1.00 94.62 87 THR A CA 1
ATOM 683 C C . THR A 1 87 ? -16.044 1.640 -3.357 1.00 94.62 87 THR A C 1
ATOM 685 O O . THR A 1 87 ? -15.619 1.399 -2.232 1.00 94.62 87 THR A O 1
ATOM 688 N N . ALA A 1 88 ? -16.353 0.646 -4.196 1.00 95.75 88 ALA A N 1
ATOM 689 C CA . ALA A 1 88 ? -16.072 -0.754 -3.868 1.00 95.75 88 ALA A CA 1
ATOM 690 C C . ALA A 1 88 ? -14.558 -1.017 -3.860 1.00 95.75 88 ALA A C 1
ATOM 692 O O . ALA A 1 88 ? -13.860 -0.591 -4.773 1.00 95.75 88 ALA A O 1
ATOM 693 N N . VAL A 1 89 ? -14.080 -1.770 -2.870 1.00 96.88 89 VAL A N 1
ATOM 694 C CA . VAL A 1 89 ? -12.660 -2.097 -2.705 1.00 96.88 89 VAL A CA 1
ATOM 695 C C . VAL A 1 89 ? -12.392 -3.522 -3.146 1.00 96.88 89 VAL A C 1
ATOM 697 O O . VAL A 1 89 ? -13.090 -4.458 -2.747 1.00 96.88 89 VAL A O 1
ATOM 700 N N . THR A 1 90 ? -11.342 -3.695 -3.936 1.00 96.00 90 THR A N 1
ATOM 701 C CA . THR A 1 90 ? -10.831 -4.988 -4.384 1.00 96.00 90 THR A CA 1
ATOM 702 C C . THR A 1 90 ? -9.838 -5.590 -3.385 1.00 96.00 90 THR A C 1
ATOM 704 O O . THR A 1 90 ? -9.300 -4.924 -2.497 1.00 96.00 90 THR A O 1
ATOM 707 N N . VAL A 1 91 ? -9.596 -6.899 -3.495 1.00 96.06 91 VAL A N 1
ATOM 708 C CA . VAL A 1 91 ? -8.618 -7.578 -2.634 1.00 96.06 91 VAL A CA 1
ATOM 709 C C . VAL A 1 91 ? -7.221 -6.980 -2.831 1.00 96.06 91 VAL A C 1
ATOM 711 O O . VAL A 1 91 ? -6.771 -6.816 -3.966 1.00 96.06 91 VAL A O 1
ATOM 714 N N . ASN A 1 92 ? -6.524 -6.699 -1.728 1.00 95.50 92 ASN A N 1
ATOM 715 C CA . ASN A 1 92 ? -5.154 -6.165 -1.717 1.00 95.50 92 ASN A CA 1
ATOM 716 C C . ASN A 1 92 ? -4.967 -4.817 -2.436 1.00 95.50 92 ASN A C 1
ATOM 718 O O . ASN A 1 92 ? -3.849 -4.477 -2.822 1.00 95.50 92 ASN A O 1
ATOM 722 N N . GLU A 1 93 ? -6.032 -4.040 -2.604 1.00 95.69 93 GLU A N 1
ATOM 723 C CA . GLU A 1 93 ? -5.974 -2.693 -3.173 1.00 95.69 93 GLU A CA 1
ATOM 724 C C . GLU A 1 93 ? -5.086 -1.730 -2.372 1.00 95.69 93 GLU A C 1
ATOM 726 O O . GLU A 1 93 ? -4.413 -0.883 -2.957 1.00 95.69 93 GLU A O 1
ATOM 731 N N . PHE A 1 94 ? -5.020 -1.911 -1.051 1.00 96.88 94 PHE A N 1
ATOM 732 C CA . PHE A 1 94 ? -4.207 -1.120 -0.123 1.00 96.88 94 PHE A CA 1
ATOM 733 C C . PHE A 1 94 ? -2.965 -1.867 0.386 1.00 96.88 94 PHE A C 1
ATOM 735 O O . PHE A 1 94 ? -2.307 -1.404 1.321 1.00 96.88 94 PHE A O 1
ATOM 742 N N . ALA A 1 95 ? -2.626 -3.022 -0.196 1.00 95.75 95 ALA A N 1
ATOM 743 C CA . ALA A 1 95 ? -1.454 -3.792 0.216 1.00 95.75 95 ALA A CA 1
ATOM 744 C C . ALA A 1 95 ? -0.162 -2.969 0.075 1.00 95.75 95 ALA A C 1
ATOM 746 O O . ALA A 1 95 ? 0.040 -2.252 -0.906 1.00 95.75 95 ALA A O 1
ATOM 747 N N . GLU A 1 96 ? 0.708 -3.060 1.084 1.00 95.19 96 GLU A N 1
ATOM 748 C CA . GLU A 1 96 ? 1.933 -2.258 1.224 1.00 95.19 96 GLU A CA 1
ATOM 749 C C . GLU A 1 96 ? 1.712 -0.735 1.248 1.00 95.19 96 GLU A C 1
ATOM 751 O O . GLU A 1 96 ? 2.669 0.035 1.130 1.00 95.19 96 GLU A O 1
ATOM 756 N N . GLY A 1 97 ? 0.461 -0.294 1.391 1.00 96.31 97 GLY A N 1
ATOM 757 C CA . GLY A 1 97 ? 0.076 1.079 1.677 1.00 96.31 97 GLY A CA 1
ATOM 758 C C . GLY A 1 97 ? 0.121 1.378 3.173 1.00 96.31 97 GLY A C 1
ATOM 759 O O . GLY A 1 97 ? 0.867 0.759 3.942 1.00 96.31 97 GLY A O 1
ATOM 760 N N . GLN A 1 98 ? -0.678 2.352 3.597 1.00 97.06 98 GLN A N 1
ATOM 761 C CA . GLN A 1 98 ? -0.714 2.825 4.977 1.00 97.06 98 GLN A CA 1
ATOM 762 C C . GLN A 1 98 ? -2.143 3.108 5.429 1.00 97.06 98 GLN A C 1
ATOM 764 O O . GLN A 1 98 ? -2.972 3.563 4.646 1.00 97.06 98 GLN A O 1
ATOM 769 N N . VAL A 1 99 ? -2.408 2.868 6.711 1.00 97.19 99 VAL A N 1
ATOM 770 C CA . VAL A 1 99 ? -3.576 3.399 7.413 1.00 97.19 99 VAL A CA 1
ATOM 771 C C . VAL A 1 99 ? -3.109 4.472 8.388 1.00 97.19 99 VAL A C 1
ATOM 773 O O . VAL A 1 99 ? -2.171 4.254 9.162 1.00 97.19 99 VAL A O 1
ATOM 776 N N . VAL A 1 100 ? -3.750 5.633 8.338 1.00 96.62 100 VAL A N 1
ATOM 777 C CA . VAL A 1 100 ? -3.479 6.775 9.213 1.00 96.62 100 VAL A CA 1
ATOM 778 C C . VAL A 1 100 ? -4.662 6.956 10.147 1.00 96.62 100 VAL A C 1
ATOM 780 O O . VAL A 1 100 ? -5.791 7.052 9.684 1.00 96.62 100 VAL A O 1
ATOM 783 N N . ILE A 1 101 ? -4.421 7.012 11.455 1.00 96.19 101 ILE A N 1
ATOM 784 C CA . ILE A 1 101 ? -5.460 7.355 12.433 1.00 96.19 101 ILE A CA 1
ATOM 785 C C . ILE A 1 101 ? -5.552 8.881 12.540 1.00 96.19 101 ILE A C 1
ATOM 787 O O . ILE A 1 101 ? -4.565 9.554 12.841 1.00 96.19 101 ILE A O 1
ATOM 791 N N . GLU A 1 102 ? -6.737 9.437 12.296 1.00 93.94 102 GLU A N 1
ATOM 792 C CA . GLU A 1 102 ? -6.930 10.882 12.086 1.00 93.94 102 GLU A CA 1
ATOM 793 C C . GLU A 1 102 ? -7.614 11.609 13.239 1.00 93.94 102 GLU A C 1
ATOM 795 O O . GLU A 1 102 ? -7.770 12.829 13.201 1.00 93.94 102 GLU A O 1
ATOM 800 N N . THR A 1 103 ? -8.061 10.896 14.268 1.00 90.88 103 THR A N 1
ATOM 801 C CA . THR A 1 103 ? -8.803 11.510 15.370 1.00 90.88 103 THR A CA 1
ATOM 802 C C . THR A 1 103 ? -8.492 10.847 16.706 1.00 90.88 103 THR A C 1
ATOM 804 O O . THR A 1 103 ? -7.939 9.750 16.776 1.00 90.88 103 THR A O 1
ATOM 807 N N . ALA A 1 104 ? -8.880 11.540 17.780 1.00 88.81 104 ALA A N 1
ATOM 808 C CA . ALA A 1 104 ? -8.839 11.058 19.156 1.00 88.81 104 ALA A CA 1
ATOM 809 C C . ALA A 1 104 ? -7.451 10.535 19.588 1.00 88.81 104 ALA A C 1
ATOM 811 O O . ALA A 1 104 ? -6.429 11.185 19.352 1.00 88.81 104 ALA A O 1
ATOM 812 N N . SER A 1 105 ? -7.411 9.419 20.316 1.00 80.94 105 SER A N 1
ATOM 813 C CA . SER A 1 105 ? -6.164 8.835 20.802 1.00 80.94 105 SER A CA 1
ATOM 814 C C . SER A 1 105 ? -5.437 8.119 19.667 1.00 80.94 105 SER A C 1
ATOM 816 O O . SER A 1 105 ? -5.977 7.215 19.044 1.00 80.94 105 SER A O 1
ATOM 818 N N . GLY A 1 106 ? -4.183 8.493 19.425 1.00 80.50 106 GLY A N 1
ATOM 819 C CA . GLY A 1 106 ? -3.411 7.959 18.303 1.00 80.50 106 GLY A CA 1
ATOM 820 C C . GLY A 1 106 ? -3.530 8.775 17.017 1.00 80.50 106 GLY A C 1
ATOM 821 O O . GLY A 1 106 ? -3.110 8.296 15.969 1.00 80.50 106 GLY A O 1
ATOM 822 N N . LEU A 1 107 ? -4.045 10.008 17.094 1.00 92.50 107 LEU A N 1
ATOM 823 C CA . LEU A 1 107 ? -3.943 10.999 16.022 1.00 92.50 107 LEU A CA 1
ATOM 824 C C . LEU A 1 107 ? -2.516 11.047 15.445 1.00 92.50 107 LEU A C 1
ATOM 826 O O . LEU A 1 107 ? -1.549 11.281 16.172 1.00 92.50 107 LEU A O 1
ATOM 830 N N . GLY A 1 108 ? -2.400 10.850 14.133 1.00 92.06 108 GLY A N 1
ATOM 831 C CA . GLY A 1 108 ? -1.131 10.857 13.408 1.00 92.06 108 GLY A CA 1
ATOM 832 C C . GLY A 1 108 ? -0.345 9.548 13.491 1.00 92.06 108 GLY A C 1
ATOM 833 O O . GLY A 1 108 ? 0.748 9.465 12.934 1.00 92.06 108 GLY A O 1
ATOM 834 N N . HIS A 1 109 ? -0.864 8.511 14.156 1.00 95.25 109 HIS A N 1
ATOM 835 C CA . HIS A 1 109 ? -0.268 7.184 14.069 1.00 95.25 109 HIS A CA 1
ATOM 836 C C . HIS A 1 109 ? -0.480 6.618 12.664 1.00 95.25 109 HIS A C 1
ATOM 838 O O . HIS A 1 109 ? -1.604 6.551 12.167 1.00 95.25 109 HIS A O 1
ATOM 844 N N . VAL A 1 110 ? 0.618 6.187 12.047 1.00 96.62 110 VAL A N 1
ATOM 845 C CA . VAL A 1 110 ? 0.641 5.619 10.699 1.00 96.62 110 VAL A CA 1
ATOM 846 C C . VAL A 1 110 ? 1.101 4.174 10.786 1.00 96.62 110 VAL A C 1
ATOM 848 O O . VAL A 1 110 ? 2.179 3.895 11.318 1.00 96.62 110 VAL A O 1
ATOM 851 N N . TYR A 1 111 ? 0.305 3.258 10.243 1.00 96.69 111 TYR A N 1
ATOM 852 C CA . TYR A 1 111 ? 0.601 1.830 10.253 1.00 96.69 111 TYR A CA 1
ATOM 853 C C . TYR A 1 111 ? 0.682 1.280 8.825 1.00 96.69 111 TYR A C 1
ATOM 855 O O . TYR A 1 111 ? -0.230 1.513 8.032 1.00 96.69 111 TYR A O 1
ATOM 863 N N . PRO A 1 112 ? 1.749 0.543 8.466 1.00 96.62 112 PRO A N 1
ATOM 864 C CA . PRO A 1 112 ? 1.839 -0.114 7.168 1.00 96.62 112 PRO A CA 1
ATOM 865 C C . PRO A 1 112 ? 0.843 -1.272 7.058 1.00 96.62 112 PRO A C 1
ATOM 867 O O . PRO A 1 112 ? 0.672 -2.057 7.997 1.00 96.62 112 PRO A O 1
ATOM 870 N N . ILE A 1 113 ? 0.234 -1.400 5.883 1.00 97.44 113 ILE A N 1
ATOM 871 C CA . ILE A 1 113 ? -0.768 -2.421 5.574 1.00 97.44 113 ILE A CA 1
ATOM 872 C C . ILE A 1 113 ? -0.086 -3.623 4.920 1.00 97.44 113 ILE A C 1
ATOM 874 O O . ILE A 1 113 ? 0.725 -3.475 4.005 1.00 97.44 113 ILE A O 1
ATOM 878 N N . LYS A 1 114 ? -0.428 -4.827 5.376 1.00 96.00 114 LYS A N 1
ATOM 879 C CA . LYS A 1 114 ? -0.056 -6.081 4.719 1.00 96.00 114 LYS A CA 1
ATOM 880 C C . LYS A 1 114 ? -0.990 -6.374 3.555 1.00 96.00 114 LYS A C 1
ATOM 882 O O . LYS A 1 114 ? -0.543 -6.542 2.427 1.00 96.00 114 LYS A O 1
ATOM 887 N N . ASP A 1 115 ? -2.279 -6.431 3.863 1.00 96.88 115 ASP A N 1
ATOM 888 C CA . ASP A 1 115 ? -3.346 -6.797 2.948 1.00 96.88 115 ASP A CA 1
ATOM 889 C C . ASP A 1 115 ? -4.696 -6.255 3.445 1.00 96.88 115 ASP A C 1
ATOM 891 O O . ASP A 1 115 ? -4.837 -5.822 4.596 1.00 96.88 115 ASP A O 1
ATOM 895 N N . ASN A 1 116 ? -5.680 -6.260 2.548 1.00 97.88 116 ASN A N 1
ATOM 896 C CA . ASN A 1 116 ? -7.059 -5.902 2.850 1.00 97.88 116 ASN A CA 1
ATOM 897 C C . ASN A 1 116 ? -8.037 -6.866 2.175 1.00 97.88 116 ASN A C 1
ATOM 899 O O . ASN A 1 116 ? -7.770 -7.409 1.097 1.00 97.88 116 ASN A O 1
ATOM 903 N N . THR A 1 117 ? -9.210 -7.031 2.784 1.00 98.25 117 THR A N 1
ATOM 904 C CA . THR A 1 117 ? -10.308 -7.798 2.188 1.00 98.25 117 THR A CA 1
ATOM 905 C C . THR A 1 117 ? -11.028 -7.007 1.099 1.00 98.25 117 THR A C 1
ATOM 907 O O . THR A 1 117 ? -10.951 -5.780 1.041 1.00 98.25 117 THR A O 1
ATOM 910 N N . ILE A 1 118 ? -11.780 -7.721 0.260 1.00 97.56 118 ILE A N 1
ATOM 911 C CA . ILE A 1 118 ? -12.775 -7.117 -0.631 1.00 97.56 118 ILE A CA 1
ATOM 912 C C . ILE A 1 118 ? -13.919 -6.509 0.196 1.00 97.56 118 ILE A C 1
ATOM 914 O O . ILE A 1 118 ? -14.322 -7.089 1.208 1.00 97.56 118 ILE A O 1
ATOM 918 N N . ALA A 1 119 ? -14.460 -5.375 -0.244 1.00 97.19 119 ALA A N 1
ATOM 919 C CA . ALA A 1 119 ? -15.637 -4.755 0.355 1.00 97.19 119 ALA A CA 1
ATOM 920 C C . ALA A 1 119 ? -16.507 -4.095 -0.722 1.00 97.19 119 ALA A C 1
ATOM 922 O O . ALA A 1 119 ? -16.009 -3.424 -1.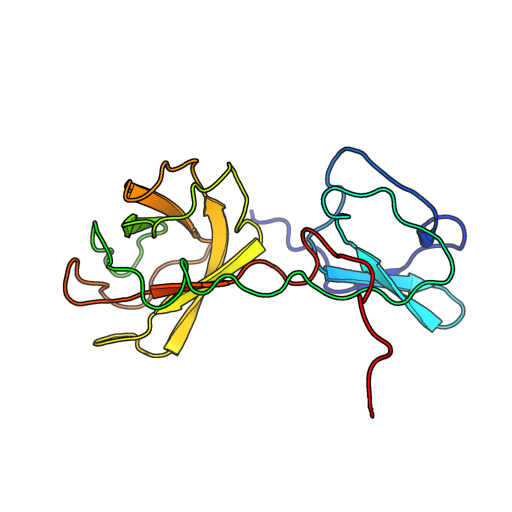622 1.00 97.19 119 ALA A O 1
ATOM 923 N N . ALA A 1 120 ? -17.825 -4.269 -0.628 1.00 96.88 120 ALA A N 1
ATOM 924 C CA . ALA A 1 120 ? -18.754 -3.473 -1.424 1.00 96.88 120 ALA A CA 1
ATOM 925 C C . ALA A 1 120 ? -18.802 -2.018 -0.912 1.00 96.88 120 ALA A C 1
ATOM 927 O O . ALA A 1 120 ? -18.315 -1.712 0.179 1.00 96.88 120 ALA A O 1
ATOM 928 N N . SER A 1 121 ? -19.430 -1.131 -1.685 1.00 95.69 121 SER A N 1
ATOM 929 C CA . SER A 1 121 ? -19.781 0.226 -1.240 1.00 95.69 121 SER A CA 1
ATOM 930 C C . SER A 1 121 ? -20.477 0.187 0.126 1.00 95.69 121 SER A C 1
ATOM 932 O O . SER A 1 121 ? -21.465 -0.531 0.292 1.00 95.69 121 SER A O 1
ATOM 934 N N . GLY A 1 122 ? -19.980 0.959 1.092 1.00 94.00 122 GLY A N 1
ATOM 935 C CA . GLY A 1 122 ? -20.533 1.075 2.444 1.00 94.00 122 GLY A CA 1
ATOM 936 C C . GLY A 1 122 ? -20.344 -0.154 3.340 1.00 94.00 122 GLY A C 1
ATOM 937 O O . GLY A 1 122 ? -20.817 -0.159 4.475 1.00 94.00 122 GLY A O 1
ATOM 938 N N . ALA A 1 123 ? -19.705 -1.222 2.848 1.00 96.56 123 ALA A N 1
ATOM 939 C CA . ALA A 1 123 ? -19.496 -2.446 3.615 1.00 96.56 123 ALA A CA 1
ATOM 940 C C . ALA A 1 123 ? -18.273 -2.339 4.538 1.00 96.56 123 ALA A C 1
ATOM 942 O O . ALA A 1 123 ? -17.428 -1.463 4.393 1.00 96.56 123 ALA A O 1
ATOM 943 N N . ALA A 1 124 ? -18.149 -3.263 5.488 1.00 96.75 124 ALA A N 1
ATOM 944 C CA . ALA A 1 124 ? -16.953 -3.343 6.314 1.00 96.75 124 ALA A CA 1
ATOM 945 C C . ALA A 1 124 ? -15.758 -3.853 5.491 1.00 96.75 124 ALA A C 1
ATOM 947 O O . ALA A 1 124 ? -15.859 -4.880 4.817 1.00 96.75 124 ALA A O 1
ATOM 948 N N . ILE A 1 125 ? -14.627 -3.157 5.587 1.00 97.75 125 ILE A N 1
ATOM 949 C CA . ILE A 1 125 ? -13.333 -3.590 5.066 1.00 97.75 125 ILE A CA 1
ATOM 950 C C . ILE A 1 125 ? -12.406 -3.949 6.224 1.00 97.75 125 ILE A C 1
ATOM 952 O O . ILE A 1 125 ? -12.293 -3.217 7.208 1.00 97.75 125 ILE A O 1
ATOM 956 N N . THR A 1 126 ? -11.730 -5.085 6.102 1.00 98.06 126 THR A N 1
ATOM 957 C CA . THR A 1 126 ? -10.731 -5.537 7.061 1.00 98.06 126 THR A CA 1
ATOM 958 C C . THR A 1 126 ? -9.338 -5.183 6.557 1.00 98.06 126 THR A C 1
ATOM 960 O O . THR A 1 126 ? -8.958 -5.588 5.458 1.00 98.06 126 THR A O 1
ATOM 963 N N . ILE A 1 127 ? -8.579 -4.463 7.381 1.00 98.12 127 ILE A N 1
ATOM 964 C CA . ILE A 1 127 ? -7.192 -4.068 7.135 1.00 98.12 127 ILE A CA 1
ATOM 965 C C . ILE A 1 127 ? -6.286 -4.856 8.073 1.00 98.12 127 ILE A C 1
ATOM 967 O O . ILE A 1 127 ? -6.410 -4.742 9.294 1.00 98.12 127 ILE A O 1
ATOM 971 N N . ASN A 1 128 ? -5.362 -5.629 7.509 1.00 98.06 128 ASN A N 1
ATOM 972 C CA . ASN A 1 128 ? -4.350 -6.351 8.271 1.00 98.06 128 ASN A CA 1
ATOM 973 C C . ASN A 1 128 ? -3.031 -5.573 8.232 1.00 98.06 128 ASN A C 1
ATOM 975 O O . ASN A 1 128 ? -2.555 -5.185 7.163 1.00 98.06 128 ASN A O 1
ATOM 979 N N . LEU A 1 129 ? -2.430 -5.336 9.397 1.00 97.50 129 LEU A N 1
ATOM 980 C CA . LEU A 1 129 ? -1.156 -4.631 9.510 1.00 97.50 129 LEU A CA 1
ATOM 981 C C . LEU A 1 129 ? 0.012 -5.517 9.063 1.00 97.50 129 LEU A C 1
ATOM 983 O O . LEU A 1 129 ? -0.058 -6.748 9.103 1.00 97.50 129 LEU A O 1
ATOM 987 N N . ALA A 1 130 ? 1.106 -4.878 8.644 1.00 95.94 130 ALA A N 1
ATOM 988 C CA . ALA A 1 130 ? 2.345 -5.565 8.288 1.00 95.94 130 ALA A CA 1
ATOM 989 C C . ALA A 1 130 ? 2.852 -6.481 9.417 1.00 95.94 130 ALA A C 1
ATOM 991 O O . ALA A 1 130 ? 2.670 -6.206 10.603 1.00 95.94 130 ALA A O 1
ATOM 992 N N . ASP A 1 131 ? 3.545 -7.561 9.047 1.00 92.88 131 ASP A N 1
ATOM 993 C CA . ASP A 1 131 ? 4.060 -8.534 10.013 1.00 92.88 131 ASP A CA 1
ATOM 994 C C . ASP A 1 131 ? 4.938 -7.859 11.086 1.00 92.88 131 ASP A C 1
ATOM 996 O O . ASP A 1 131 ? 5.930 -7.192 10.781 1.00 92.88 131 ASP A O 1
ATOM 1000 N N . GLY A 1 132 ? 4.599 -8.082 12.359 1.00 92.31 132 GLY A N 1
ATOM 1001 C CA . GLY A 1 132 ? 5.311 -7.501 13.502 1.00 92.31 132 GLY A CA 1
ATOM 1002 C C . GLY A 1 132 ? 4.899 -6.069 13.853 1.00 92.31 132 GLY A C 1
ATOM 1003 O O . GLY A 1 132 ? 5.487 -5.489 14.764 1.00 92.31 132 GLY A O 1
ATOM 1004 N N . VAL A 1 133 ? 3.900 -5.509 13.168 1.00 95.19 133 VAL A N 1
ATOM 1005 C CA . VAL A 1 133 ? 3.286 -4.225 13.511 1.00 95.19 133 VAL A CA 1
ATOM 1006 C C . VAL A 1 133 ? 1.988 -4.470 14.264 1.00 95.19 133 VAL A C 1
ATOM 1008 O O . VAL A 1 133 ? 1.153 -5.272 13.853 1.00 95.19 133 VAL A O 1
ATOM 1011 N N . THR A 1 134 ? 1.820 -3.748 15.364 1.00 96.44 134 THR A N 1
ATOM 1012 C CA . THR A 1 134 ? 0.601 -3.750 16.168 1.00 96.44 134 THR A CA 1
ATOM 1013 C C . THR A 1 134 ? 0.158 -2.324 16.455 1.00 96.44 134 THR A C 1
ATOM 1015 O O . THR A 1 134 ? 0.978 -1.393 16.480 1.00 96.44 134 THR A O 1
ATOM 1018 N N . PHE A 1 135 ? -1.137 -2.149 16.712 1.00 94.50 135 PHE A N 1
ATOM 1019 C CA . PHE A 1 135 ? -1.649 -0.888 17.235 1.00 94.50 135 PHE A CA 1
ATOM 1020 C C . PHE A 1 135 ? -0.953 -0.544 18.555 1.00 94.50 135 PHE A C 1
ATOM 1022 O O . PHE A 1 135 ? -0.743 -1.403 19.413 1.00 94.50 135 PHE A O 1
ATOM 1029 N N . GLN A 1 136 ? -0.564 0.725 18.697 1.00 92.81 136 GLN A N 1
ATOM 1030 C CA . GLN A 1 136 ? 0.171 1.228 19.869 1.00 92.81 136 GLN A CA 1
ATOM 1031 C C . GLN A 1 136 ? -0.759 1.853 20.915 1.00 92.81 136 GLN A C 1
ATOM 1033 O O . GLN A 1 136 ? -0.375 2.047 22.065 1.00 92.81 136 GLN A O 1
ATOM 1038 N N . SER A 1 137 ? -1.990 2.168 20.522 1.00 91.69 137 SER A N 1
ATOM 1039 C CA . SER A 1 137 ? -3.030 2.739 21.369 1.00 91.69 137 SER A CA 1
ATOM 1040 C C . SER A 1 137 ? -4.370 2.101 21.036 1.00 91.69 137 SER A C 1
ATOM 1042 O O . SER A 1 137 ? -4.531 1.478 19.987 1.00 91.69 137 SER A O 1
ATOM 1044 N N . VAL A 1 138 ? -5.339 2.275 21.932 1.00 93.81 138 VAL A N 1
ATOM 1045 C CA . VAL A 1 138 ? -6.733 1.945 21.637 1.00 93.81 138 VAL A CA 1
ATOM 1046 C C . VAL A 1 138 ? -7.222 2.782 20.458 1.00 93.81 138 VAL A C 1
ATOM 1048 O O . VAL A 1 138 ? -7.019 3.994 20.422 1.00 93.81 138 VAL A O 1
ATOM 1051 N N . VAL A 1 139 ? -7.899 2.110 19.535 1.00 95.12 139 VAL A N 1
ATOM 1052 C CA . VAL A 1 139 ? -8.694 2.682 18.456 1.00 95.12 139 VAL A CA 1
ATOM 1053 C C . VAL A 1 139 ? -10.145 2.301 18.735 1.00 95.12 139 VAL A C 1
ATOM 1055 O O . VAL A 1 139 ? -10.540 1.146 18.628 1.00 95.12 139 VAL A O 1
ATOM 1058 N N . THR A 1 140 ? -10.954 3.269 19.139 1.00 96.19 140 THR A N 1
ATOM 1059 C CA . THR A 1 140 ? -12.356 3.059 19.530 1.00 96.19 140 THR A CA 1
ATOM 1060 C C . THR A 1 140 ? -13.290 3.202 18.330 1.00 96.19 140 THR A C 1
ATOM 1062 O O . THR A 1 140 ? -13.276 4.245 17.671 1.00 96.19 140 THR A O 1
ATOM 1065 N N . ALA A 1 141 ? -14.144 2.199 18.102 1.00 95.88 141 ALA A N 1
ATOM 1066 C CA . ALA A 1 141 ? -15.192 2.231 17.078 1.00 95.88 141 ALA A CA 1
ATOM 1067 C C . ALA A 1 141 ? -16.117 3.447 17.227 1.00 95.88 141 ALA A C 1
ATOM 1069 O O . ALA A 1 141 ? -16.436 3.851 18.345 1.00 95.88 141 ALA A O 1
ATOM 1070 N N . GLY A 1 142 ? -16.535 4.031 16.104 1.00 93.94 142 GLY A N 1
ATOM 1071 C CA . GLY A 1 142 ? -17.425 5.200 16.057 1.00 93.94 142 GLY A CA 1
ATOM 1072 C C . GLY A 1 142 ? -16.821 6.523 16.552 1.00 93.94 142 GLY A C 1
ATOM 1073 O O . GLY A 1 142 ? -17.372 7.577 16.256 1.00 93.94 142 GLY A O 1
ATOM 1074 N N . THR A 1 143 ? -15.691 6.488 17.267 1.00 93.75 143 THR A N 1
ATOM 1075 C CA . THR A 1 143 ? -14.974 7.686 17.739 1.00 93.75 143 THR A CA 1
ATOM 1076 C C . THR A 1 143 ? -13.755 8.000 16.879 1.00 93.75 143 THR A C 1
ATOM 1078 O O . THR A 1 143 ? -13.462 9.168 16.628 1.00 93.75 143 THR A O 1
ATOM 1081 N N . HIS A 1 144 ? -13.027 6.966 16.451 1.00 95.19 144 HIS A N 1
ATOM 1082 C CA . HIS A 1 144 ? -11.849 7.139 15.609 1.00 95.19 144 HIS A CA 1
ATOM 1083 C C . HIS A 1 144 ? -12.240 7.119 14.133 1.00 95.19 144 HIS A C 1
ATOM 1085 O O . HIS A 1 144 ? -13.110 6.346 13.718 1.00 95.19 144 HIS A O 1
ATOM 1091 N N . ALA A 1 145 ? -11.559 7.956 13.361 1.00 95.81 145 ALA A N 1
ATOM 1092 C CA . ALA A 1 145 ? -11.565 7.930 11.911 1.00 95.81 145 ALA A CA 1
ATOM 1093 C C . ALA A 1 145 ? -10.169 7.562 11.399 1.00 95.81 145 ALA A C 1
ATOM 1095 O O . ALA A 1 145 ? -9.163 7.823 12.072 1.00 95.81 145 ALA A O 1
ATOM 1096 N N . ALA A 1 146 ? -10.118 6.932 10.231 1.00 96.62 146 ALA A N 1
ATOM 1097 C CA . ALA A 1 146 ? -8.881 6.499 9.612 1.00 96.62 146 ALA A CA 1
ATOM 1098 C C . ALA A 1 146 ? -8.888 6.748 8.103 1.00 96.62 146 ALA A C 1
ATOM 1100 O O . ALA A 1 146 ? -9.895 6.513 7.442 1.00 96.62 146 ALA A O 1
ATOM 1101 N N . THR A 1 147 ? -7.743 7.154 7.568 1.00 97.25 147 THR A N 1
ATOM 1102 C CA . THR A 1 147 ? -7.530 7.315 6.126 1.00 97.25 147 THR A CA 1
ATOM 1103 C C . THR A 1 147 ? -6.692 6.167 5.599 1.00 97.25 147 THR A C 1
ATOM 1105 O O . THR A 1 147 ? -5.686 5.788 6.210 1.00 97.25 147 THR A O 1
ATOM 1108 N N . LEU A 1 148 ? -7.111 5.598 4.469 1.00 97.25 148 LEU A N 1
ATOM 1109 C CA . LEU A 1 148 ? -6.370 4.554 3.770 1.00 97.25 148 LEU A CA 1
ATOM 1110 C C . LEU A 1 148 ? -5.620 5.161 2.592 1.00 97.25 148 LEU A C 1
ATOM 1112 O O . LEU A 1 148 ? -6.204 5.735 1.681 1.00 97.25 148 LEU A O 1
ATOM 1116 N N . THR A 1 149 ? -4.302 4.997 2.582 1.00 95.81 149 THR A N 1
ATOM 1117 C CA . THR A 1 149 ? -3.447 5.481 1.502 1.00 95.81 149 THR A CA 1
ATOM 1118 C C . THR A 1 149 ? -2.822 4.303 0.777 1.00 95.81 149 THR A C 1
ATOM 1120 O O . THR A 1 149 ? -2.094 3.495 1.360 1.00 95.81 149 THR A O 1
ATOM 1123 N N . LYS A 1 150 ? -3.089 4.215 -0.524 1.00 95.75 150 LYS A N 1
ATOM 1124 C CA . LYS A 1 150 ? -2.489 3.221 -1.413 1.00 95.75 150 LY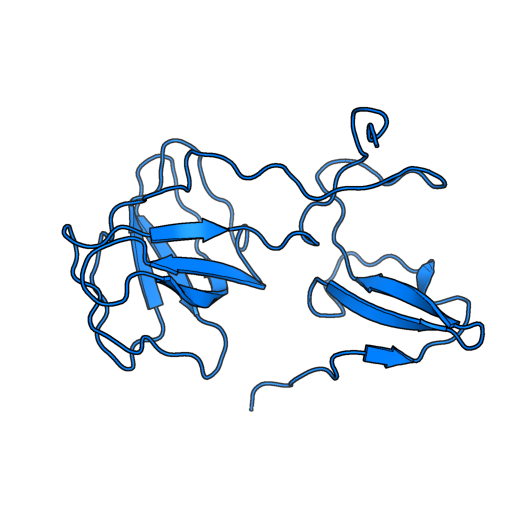S A CA 1
ATOM 1125 C C . LYS A 1 150 ? -0.980 3.435 -1.541 1.00 95.75 150 LYS A C 1
ATOM 1127 O O . LYS A 1 150 ? -0.487 4.559 -1.452 1.00 95.75 150 LYS A O 1
ATOM 1132 N N . ASN A 1 151 ? -0.226 2.359 -1.765 1.00 95.44 151 ASN A N 1
ATOM 1133 C CA . ASN A 1 151 ? 1.203 2.479 -2.038 1.00 95.44 151 ASN A CA 1
ATOM 1134 C C . ASN A 1 151 ? 1.420 3.269 -3.352 1.00 95.44 151 ASN A C 1
ATOM 1136 O O . ASN A 1 151 ? 0.885 2.858 -4.379 1.00 95.44 151 ASN A O 1
ATOM 1140 N N . PRO A 1 152 ? 2.236 4.341 -3.382 1.00 95.31 152 PRO A N 1
ATOM 1141 C CA . PRO A 1 152 ? 2.459 5.142 -4.594 1.00 95.31 152 PRO A CA 1
ATOM 1142 C C . PRO A 1 152 ? 3.063 4.380 -5.785 1.00 95.31 152 PRO A C 1
ATOM 1144 O O . PRO A 1 152 ? 3.034 4.864 -6.914 1.00 95.31 152 PRO A O 1
ATOM 1147 N N . TRP A 1 153 ? 3.655 3.211 -5.533 1.00 95.38 153 TRP A N 1
ATOM 1148 C CA . TRP A 1 153 ? 4.268 2.333 -6.532 1.00 95.38 153 TRP A CA 1
ATOM 1149 C C . TRP A 1 153 ? 3.332 1.201 -6.985 1.00 95.38 153 TRP A C 1
ATOM 1151 O O . TRP A 1 153 ? 3.710 0.397 -7.845 1.00 95.38 153 TRP A O 1
ATOM 1161 N N . LEU A 1 154 ? 2.129 1.132 -6.410 1.00 94.44 154 LEU A N 1
ATOM 1162 C CA . LEU A 1 154 ? 1.040 0.254 -6.815 1.00 94.44 154 LEU A CA 1
ATOM 1163 C C . LEU A 1 154 ? 0.120 1.011 -7.776 1.00 94.44 154 LEU A C 1
ATOM 1165 O O . LEU A 1 154 ? -0.292 2.129 -7.491 1.00 94.44 154 LEU A O 1
ATOM 1169 N N . ASP A 1 155 ? -0.206 0.382 -8.902 1.00 93.88 155 ASP A N 1
ATOM 1170 C CA . ASP A 1 155 ? -1.069 0.939 -9.950 1.00 93.88 155 ASP A CA 1
ATOM 1171 C C . ASP A 1 155 ? -0.588 2.288 -10.501 1.00 93.88 155 ASP A C 1
ATOM 1173 O O . ASP A 1 155 ? -1.347 3.242 -10.656 1.00 93.88 155 ASP A O 1
ATOM 1177 N N . VAL A 1 156 ? 0.700 2.357 -10.850 1.00 94.75 156 VAL A N 1
ATOM 1178 C CA . VAL A 1 156 ? 1.271 3.555 -11.476 1.00 94.75 156 VAL A CA 1
ATOM 1179 C C . VAL A 1 156 ? 0.626 3.821 -12.837 1.00 94.75 156 VAL A C 1
ATOM 1181 O O . VAL A 1 156 ? 0.350 2.901 -13.617 1.00 94.75 156 VAL A O 1
ATOM 1184 N N . ILE A 1 157 ? 0.430 5.100 -13.140 1.00 93.38 157 ILE A N 1
ATOM 1185 C CA . ILE A 1 157 ? -0.204 5.582 -14.369 1.00 93.38 157 ILE A CA 1
ATOM 1186 C C . ILE A 1 157 ? 0.741 6.505 -15.134 1.00 93.38 157 ILE A C 1
ATOM 1188 O O . ILE A 1 157 ? 1.660 7.102 -14.570 1.00 93.38 157 ILE A O 1
ATOM 1192 N N . ILE A 1 158 ? 0.516 6.640 -16.441 1.00 91.94 158 ILE A N 1
ATOM 1193 C CA . ILE A 1 158 ? 1.205 7.659 -17.240 1.00 91.94 158 ILE A CA 1
ATOM 1194 C C . ILE A 1 158 ? 0.740 9.031 -16.748 1.00 91.94 158 ILE A C 1
ATOM 1196 O O . ILE A 1 158 ? -0.463 9.256 -16.610 1.00 91.94 158 ILE A O 1
ATOM 1200 N N . ALA A 1 159 ? 1.683 9.942 -16.508 1.00 89.69 159 ALA A N 1
ATOM 1201 C CA . ALA A 1 159 ? 1.367 11.312 -16.127 1.00 89.69 159 ALA A CA 1
ATOM 1202 C C . ALA A 1 159 ? 0.468 11.954 -17.211 1.00 89.69 159 ALA A C 1
ATOM 1204 O O . ALA A 1 159 ? 0.896 12.062 -18.365 1.00 89.69 159 ALA A O 1
ATOM 1205 N N . PRO A 1 160 ? -0.779 12.345 -16.882 1.00 78.44 160 PRO A N 1
ATOM 1206 C CA . PRO A 1 160 ? -1.770 12.781 -17.868 1.00 78.44 160 PRO A CA 1
ATOM 1207 C C . PRO A 1 160 ? -1.470 14.177 -18.431 1.00 78.44 160 PRO A C 1
ATOM 1209 O O . PRO A 1 160 ? -1.939 14.517 -19.515 1.00 78.44 160 PRO A O 1
ATOM 1212 N N . ALA A 1 161 ? -0.670 14.972 -17.718 1.00 72.12 161 ALA A N 1
ATOM 1213 C CA . ALA A 1 161 ? -0.201 16.285 -18.134 1.00 72.12 161 ALA A CA 1
ATOM 1214 C C . ALA A 1 161 ? 1.321 16.388 -17.970 1.00 72.12 161 ALA A C 1
ATOM 1216 O O . ALA A 1 161 ? 1.940 15.631 -17.219 1.00 72.12 161 ALA A O 1
ATOM 1217 N N . VAL A 1 162 ? 1.928 17.347 -18.673 1.00 67.38 162 VAL A N 1
ATOM 1218 C CA . VAL A 1 162 ? 3.322 17.729 -18.423 1.00 67.38 162 VAL A CA 1
ATOM 1219 C C . VAL A 1 162 ? 3.402 18.268 -16.996 1.00 67.38 162 VAL A C 1
ATOM 1221 O O . VAL A 1 162 ? 2.637 19.165 -16.648 1.00 67.38 162 VAL A O 1
ATOM 1224 N N . ALA A 1 163 ? 4.306 17.726 -16.178 1.00 60.41 163 ALA A N 1
ATOM 1225 C CA . ALA A 1 163 ? 4.564 18.265 -14.849 1.00 60.41 163 ALA A CA 1
ATOM 1226 C C . ALA A 1 163 ? 5.002 19.732 -14.991 1.00 60.41 163 ALA A C 1
ATOM 1228 O O . ALA A 1 163 ? 6.035 20.020 -15.598 1.00 60.41 163 ALA A O 1
ATOM 1229 N N . THR A 1 164 ? 4.187 20.663 -14.498 1.00 53.88 164 THR A N 1
ATOM 1230 C CA . THR A 1 164 ? 4.569 22.073 -14.387 1.00 53.88 164 THR A CA 1
ATOM 1231 C C . THR A 1 164 ? 5.530 22.221 -13.213 1.00 53.88 164 THR A C 1
ATOM 1233 O O . THR A 1 164 ? 5.282 21.645 -12.154 1.00 53.88 164 THR A O 1
ATOM 1236 N N . ALA A 1 165 ? 6.636 22.931 -13.447 1.00 55.72 165 ALA A N 1
ATOM 1237 C CA . ALA A 1 165 ? 7.697 23.171 -12.470 1.00 55.72 165 ALA A CA 1
ATOM 1238 C C . ALA A 1 165 ? 7.230 24.006 -11.270 1.00 55.72 165 ALA A C 1
ATOM 1240 O O . ALA A 1 165 ? 6.330 24.857 -11.465 1.00 55.72 165 ALA A O 1
#

Secondary structure (DSSP, 8-state):
------SEEE--TTGGG---SS--S-TT-EEE-TT--EEE---B-SS---TT--EEPPPPPGGGSSEEEEE-B-TT--EEEEE--SSPBPTTTTTT-EEEE-SSTTTT-EEEEEEE--B-TTSEEEEEEPTT---SS-B-TTT-EEEEE--TTSSBEE-SS----

Solvent-accessible surface area (backbone atoms only — not comparable to full-atom values): 9297 Å² total; per-residue (Å²): 129,81,83,77,71,66,75,61,43,80,50,63,88,69,61,87,76,64,84,71,96,62,86,87,66,61,71,55,40,31,35,38,36,93,87,68,52,75,46,61,40,65,38,66,32,102,58,85,87,66,85,100,63,61,70,37,47,60,79,85,62,72,57,37,49,69,26,43,24,64,43,54,31,45,58,69,36,46,54,43,32,30,36,37,31,76,60,62,43,53,66,44,65,42,33,68,12,36,38,34,30,69,30,74,66,53,51,75,43,71,44,52,22,48,36,31,46,55,22,52,52,58,28,66,27,46,40,33,39,28,87,95,46,50,40,86,44,55,38,50,44,80,68,26,26,32,28,62,42,58,27,62,30,47,39,29,36,70,50,92,60,84,85,78,132

Radius of gyration: 17.69 Å; Cα contacts (8 Å, |Δi|>4): 369; chains: 1; bounding box: 47×37×45 Å